Protein AF-A0A536T4B5-F1 (afdb_monomer_lite)

Foldseek 3Di:
DFCVVKDKDDDKDKDKDWDADPVCNVPIKIKIKMFDQQMWIDTDDLAFIWTGWGFMWIDIPFWIWTQWIWTQGQNKIKTKIWTGGRQKIKIKMKIKHFLQSCCVRPVVPPQSVFKGFMWIKIKIKIDHHQKIKIKIKTQCQGMWGRDPPPPTDDNRDGDIDIDIDIDD

Secondary structure (DSSP, 8-state):
-TTTT-EEEEEEEEEEEEE--TT-GGG-EEEEEEEEEEEEEE-SSSPPPEEEEEEEEEE-SSEEEEEEEEEEETTEEEEEEEEEETTEEEEEEEEEEEGGGHHHH-TT-GGGGSEESEEEEEEEEEEETTEEEEEEEE--TT-EE--STTS-B-TTS---EEEEEEE-

Radius of gyration: 19.09 Å; chains: 1; bounding box: 54×27×54 Å

pLDDT: mean 87.84, std 9.24, range [49.59, 98.06]

Sequence (168 aa):
HVTEGAEATGAGKLAIKIDLPLAKPSATHIDGEYSFAGNRLKLTGAVPVLNQLSGKLAFTERDVRAPQLTADVLGGSARLAIAGSDGRTHIAAQGTADLGQLRVEFPKAAMAKRVTGTTDWQLAIDASGEASTGTLESSLRGASIDLPPPLAKLASDTVPLRLERRIA

Structure (mmCIF, N/CA/C/O backbone):
data_AF-A0A536T4B5-F1
#
_entry.id   AF-A0A536T4B5-F1
#
loop_
_atom_site.group_PDB
_atom_site.id
_atom_site.type_symbol
_atom_site.label_atom_id
_atom_site.label_alt_id
_atom_site.label_comp_id
_atom_site.label_asym_id
_atom_site.label_entity_id
_atom_site.label_seq_id
_atom_site.pdbx_PDB_ins_code
_atom_site.Cartn_x
_atom_site.Cartn_y
_atom_site.Cartn_z
_atom_site.occupancy
_atom_site.B_iso_or_equiv
_atom_site.auth_seq_id
_atom_site.auth_comp_id
_atom_site.auth_asym_id
_atom_site.auth_atom_id
_atom_site.pdbx_PDB_model_num
ATOM 1 N N . HIS A 1 1 ? -6.090 15.502 3.646 1.00 49.59 1 HIS A N 1
ATOM 2 C CA . HIS A 1 1 ? -6.137 14.152 4.262 1.00 49.59 1 HIS A CA 1
ATOM 3 C C . HIS A 1 1 ? -5.745 13.070 3.242 1.00 49.59 1 HIS A C 1
ATOM 5 O O . HIS A 1 1 ? -6.014 13.250 2.066 1.00 49.59 1 HIS A O 1
ATOM 11 N N . VAL A 1 2 ? -5.108 11.953 3.639 1.00 50.81 2 VAL A N 1
ATOM 12 C CA . VAL A 1 2 ? -4.594 10.909 2.700 1.00 50.81 2 VAL A CA 1
ATOM 13 C C . VAL A 1 2 ? -5.704 10.192 1.909 1.00 50.81 2 VAL A C 1
ATOM 15 O O . VAL A 1 2 ? -5.476 9.729 0.796 1.00 50.81 2 VAL A O 1
ATOM 18 N N . THR A 1 3 ? -6.918 10.125 2.454 1.00 61.84 3 THR A N 1
ATOM 19 C CA . THR A 1 3 ? -8.101 9.536 1.799 1.00 61.84 3 THR A CA 1
ATOM 20 C C . THR A 1 3 ? -8.951 10.559 1.044 1.00 61.84 3 THR A C 1
ATOM 22 O O . THR A 1 3 ? -9.955 10.204 0.429 1.00 61.84 3 THR A O 1
ATOM 25 N N . GLU A 1 4 ? -8.577 11.835 1.079 1.00 67.06 4 GLU A N 1
ATOM 26 C CA . GLU A 1 4 ? -9.322 12.898 0.416 1.00 67.06 4 GLU A CA 1
ATOM 27 C C . GLU A 1 4 ? -9.193 12.744 -1.102 1.00 67.06 4 GLU A C 1
ATOM 29 O O . GLU A 1 4 ? -8.085 12.718 -1.641 1.00 67.06 4 GLU A O 1
ATOM 34 N N . GLY A 1 5 ? -10.329 12.571 -1.781 1.00 73.69 5 GLY A N 1
ATOM 35 C CA . GLY A 1 5 ? -10.383 12.261 -3.213 1.00 73.69 5 GLY A CA 1
ATOM 36 C C . GLY A 1 5 ? -10.068 10.804 -3.573 1.00 73.69 5 GLY A C 1
ATOM 37 O O . GLY A 1 5 ? -9.913 10.505 -4.755 1.00 73.69 5 GLY A O 1
ATOM 38 N N . ALA A 1 6 ? -9.957 9.898 -2.593 1.00 82.38 6 ALA A N 1
ATOM 39 C CA . ALA A 1 6 ? -9.833 8.471 -2.870 1.00 82.38 6 ALA A CA 1
ATOM 40 C C . ALA A 1 6 ? -11.146 7.908 -3.436 1.00 82.38 6 ALA A C 1
ATOM 42 O O . ALA A 1 6 ? -12.227 8.140 -2.895 1.00 82.38 6 ALA A O 1
ATOM 43 N N . GLU A 1 7 ? -11.042 7.122 -4.502 1.00 87.25 7 GLU A N 1
ATOM 44 C CA . GLU A 1 7 ? -12.164 6.440 -5.142 1.00 87.25 7 GLU A CA 1
ATOM 45 C C . GLU A 1 7 ? -11.996 4.928 -4.963 1.00 87.25 7 GLU A C 1
ATOM 47 O O . GLU A 1 7 ? -10.999 4.345 -5.395 1.00 87.25 7 GLU A O 1
ATOM 52 N N . ALA A 1 8 ? -12.983 4.274 -4.351 1.00 89.12 8 ALA A N 1
ATOM 53 C CA . ALA A 1 8 ? -13.050 2.821 -4.245 1.00 89.12 8 ALA A CA 1
ATOM 54 C C . ALA A 1 8 ? -14.288 2.311 -4.992 1.00 89.12 8 ALA A C 1
ATOM 56 O O . ALA A 1 8 ? -15.404 2.758 -4.738 1.00 89.12 8 ALA A O 1
ATOM 57 N N . THR A 1 9 ? -14.095 1.366 -5.910 1.00 91.56 9 THR A N 1
ATOM 58 C CA . THR A 1 9 ? -15.166 0.762 -6.716 1.00 91.56 9 THR A CA 1
ATOM 59 C C . THR A 1 9 ? -15.083 -0.759 -6.644 1.00 91.56 9 THR A C 1
ATOM 61 O O . THR A 1 9 ? -13.992 -1.321 -6.607 1.00 91.56 9 THR A O 1
ATOM 64 N N . GLY A 1 10 ? -16.226 -1.442 -6.593 1.00 90.06 10 GLY A N 1
ATOM 65 C CA . GLY A 1 10 ? -16.297 -2.903 -6.492 1.00 90.06 10 GLY A CA 1
ATOM 66 C C . GLY A 1 10 ? -17.173 -3.382 -5.338 1.00 90.06 10 GLY A C 1
ATOM 67 O O . GLY A 1 10 ? -17.736 -2.582 -4.591 1.00 90.06 10 GLY A O 1
ATOM 68 N N . ALA A 1 11 ? -17.301 -4.701 -5.214 1.00 88.94 11 ALA A N 1
ATOM 69 C CA . ALA A 1 11 ? -18.061 -5.318 -4.137 1.00 88.94 11 ALA A CA 1
ATOM 70 C C . ALA A 1 11 ? -17.268 -5.267 -2.827 1.00 88.94 11 ALA A C 1
ATOM 72 O O . ALA A 1 11 ? -16.062 -5.483 -2.803 1.00 88.94 11 ALA A O 1
ATOM 73 N N . GLY A 1 12 ? -17.951 -5.009 -1.720 1.00 90.88 12 GLY A N 1
ATOM 74 C CA . GLY A 1 12 ? -17.352 -5.074 -0.397 1.00 90.88 12 GLY A CA 1
ATOM 75 C C . GLY A 1 12 ? -18.409 -5.363 0.650 1.00 90.88 12 GLY A C 1
ATOM 76 O O . GLY A 1 12 ? -19.594 -5.098 0.440 1.00 90.88 12 GLY A O 1
ATOM 77 N N . LYS A 1 13 ? -17.983 -5.933 1.774 1.00 94.69 13 LYS A N 1
ATOM 78 C CA . LYS A 1 13 ? -18.871 -6.235 2.898 1.00 94.69 13 LYS A CA 1
ATOM 79 C C . LYS A 1 13 ? -18.360 -5.538 4.147 1.00 94.69 13 LYS A C 1
ATOM 81 O O . LYS A 1 13 ? -17.234 -5.792 4.559 1.00 94.69 13 LYS A O 1
ATOM 86 N N . LEU A 1 14 ? -19.208 -4.707 4.745 1.00 95.25 14 LEU A N 1
ATOM 87 C CA . LEU A 1 14 ? -18.970 -4.097 6.048 1.00 95.25 14 LEU A CA 1
ATOM 88 C C . LEU A 1 14 ? -19.766 -4.860 7.110 1.00 95.25 14 LEU A C 1
ATOM 90 O O . LEU A 1 14 ? -20.991 -4.952 7.020 1.00 95.25 14 LEU A O 1
ATOM 94 N N . ALA A 1 15 ? -19.070 -5.400 8.103 1.00 95.44 15 ALA A N 1
ATOM 95 C CA . ALA A 1 15 ? -19.651 -5.827 9.366 1.00 95.44 15 ALA A CA 1
ATOM 96 C C . ALA A 1 15 ? -19.254 -4.795 10.423 1.00 95.44 15 ALA A C 1
ATOM 98 O O . ALA A 1 15 ? -18.073 -4.496 10.563 1.00 95.44 15 ALA A O 1
ATOM 99 N N . ILE A 1 16 ? -20.227 -4.221 11.127 1.00 95.19 16 ILE A N 1
ATOM 100 C CA . ILE A 1 16 ? -19.972 -3.215 12.157 1.00 95.19 16 ILE A CA 1
ATOM 101 C C . ILE A 1 16 ? -20.838 -3.492 13.378 1.00 95.19 16 ILE A C 1
ATOM 103 O O . ILE A 1 16 ? -22.035 -3.768 13.259 1.00 95.19 16 ILE A O 1
ATOM 107 N N . LYS A 1 17 ? -20.220 -3.409 14.550 1.00 94.00 17 LYS A N 1
ATOM 108 C CA . LYS A 1 17 ? -20.866 -3.430 15.853 1.00 94.00 17 LYS A CA 1
ATOM 109 C C . LYS A 1 17 ? -20.611 -2.087 16.532 1.00 94.00 17 LYS A C 1
ATOM 111 O O . LYS A 1 17 ? -19.476 -1.624 16.579 1.00 94.00 17 LYS A O 1
ATOM 116 N N . ILE A 1 18 ? -21.678 -1.475 17.042 1.00 92.19 18 ILE A N 1
ATOM 117 C CA . ILE A 1 18 ? -21.624 -0.202 17.765 1.00 92.19 18 ILE A CA 1
ATOM 118 C C . ILE A 1 18 ? -22.308 -0.397 19.116 1.00 92.19 18 ILE A C 1
ATOM 120 O O . ILE A 1 18 ? -23.511 -0.655 19.159 1.00 92.19 18 ILE A O 1
ATOM 124 N N . ASP A 1 19 ? -21.559 -0.246 20.205 1.00 89.38 19 ASP A N 1
ATOM 125 C CA . ASP A 1 19 ? -22.111 -0.208 21.558 1.00 89.38 19 ASP A CA 1
ATOM 126 C C . ASP A 1 19 ? -22.220 1.264 21.990 1.00 89.38 19 ASP A C 1
ATOM 128 O O . ASP A 1 19 ? -21.209 1.934 22.191 1.00 89.38 19 ASP A O 1
ATOM 132 N N . LEU A 1 20 ? -23.447 1.790 22.109 1.00 86.88 20 LEU A N 1
ATOM 133 C CA . LEU A 1 20 ? -23.718 3.197 22.440 1.00 86.88 20 LEU A CA 1
ATOM 134 C C . LEU A 1 20 ? -24.368 3.327 23.831 1.00 86.88 20 LEU A C 1
ATOM 136 O O . LEU A 1 20 ? -25.581 3.130 23.966 1.00 86.88 20 LEU A O 1
ATOM 140 N N . PRO A 1 21 ? -23.609 3.688 24.882 1.00 84.81 21 PRO A N 1
ATOM 141 C CA . PRO A 1 21 ? -24.168 3.867 26.215 1.00 84.81 21 PRO A CA 1
ATOM 142 C C . PRO A 1 21 ? -24.963 5.173 26.288 1.00 84.81 21 PRO A C 1
ATOM 144 O O . PRO A 1 21 ? -24.391 6.263 26.279 1.00 84.81 21 PRO A O 1
ATOM 147 N N . LEU A 1 22 ? -26.286 5.077 26.439 1.00 83.88 22 LEU A N 1
ATOM 148 C CA . LEU A 1 22 ? -27.176 6.249 26.477 1.00 83.88 22 LEU A CA 1
ATOM 149 C C . LEU A 1 22 ? -26.839 7.233 27.611 1.00 83.88 22 LEU A C 1
ATOM 151 O O . LEU A 1 22 ? -27.032 8.435 27.467 1.00 83.88 22 LEU A O 1
ATOM 155 N N . ALA A 1 23 ? -26.305 6.736 28.731 1.00 85.44 23 ALA A N 1
ATOM 156 C CA . ALA A 1 23 ? -25.917 7.563 29.875 1.00 85.44 23 ALA A CA 1
ATOM 157 C C . ALA A 1 23 ? -24.548 8.252 29.708 1.00 85.44 23 ALA A C 1
ATOM 159 O O . ALA A 1 23 ? -24.261 9.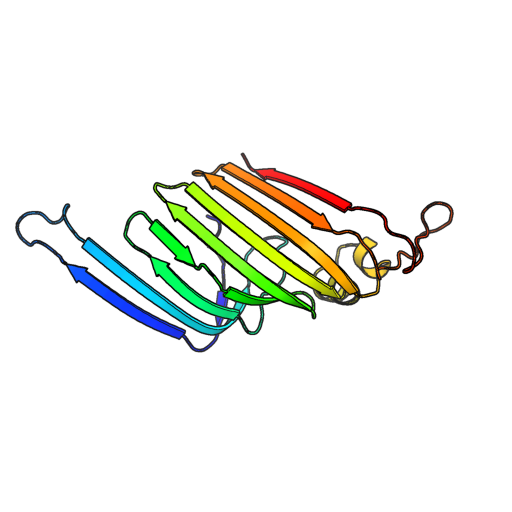217 30.416 1.00 85.44 23 ALA A O 1
ATOM 160 N N . LYS A 1 24 ? -23.682 7.746 28.817 1.00 81.12 24 LYS A N 1
ATOM 161 C CA . LYS A 1 24 ? -22.325 8.264 28.571 1.00 81.12 24 LYS A CA 1
ATOM 162 C C . LYS A 1 24 ? -21.956 8.086 27.091 1.00 81.12 24 LYS A C 1
ATOM 164 O O . LYS A 1 24 ? -21.210 7.164 26.764 1.00 81.12 24 LYS A O 1
ATOM 169 N N . PRO A 1 25 ? -22.422 8.978 26.200 1.00 70.81 25 PRO A N 1
ATOM 170 C CA . PRO A 1 25 ? -22.135 8.890 24.765 1.00 70.81 25 PRO A CA 1
ATOM 171 C C . PRO A 1 25 ? -20.633 8.875 24.425 1.00 70.81 25 PRO A C 1
ATOM 173 O O . PRO A 1 25 ? -20.228 8.312 23.413 1.00 70.81 25 PRO A O 1
ATOM 176 N N . SER A 1 26 ? -19.783 9.436 25.292 1.00 75.69 26 SER A N 1
ATOM 177 C CA . SER A 1 26 ? -18.319 9.405 25.159 1.00 75.69 26 SER A CA 1
ATOM 178 C C . SER A 1 26 ? -17.686 8.018 25.344 1.00 75.69 26 SER A C 1
ATOM 180 O O . SER A 1 26 ? -16.506 7.859 25.052 1.00 75.69 26 SER A O 1
ATOM 182 N N . ALA A 1 27 ? -18.444 7.022 25.809 1.00 77.31 27 ALA A N 1
ATOM 183 C CA . ALA A 1 27 ? -18.013 5.631 25.940 1.00 77.31 27 ALA A CA 1
ATOM 184 C C . ALA A 1 27 ? -18.549 4.747 24.797 1.00 77.31 27 ALA A C 1
ATOM 186 O O . ALA A 1 27 ? -18.777 3.555 24.993 1.00 77.31 27 ALA A O 1
ATOM 187 N N . THR A 1 28 ? -18.794 5.342 23.624 1.00 83.00 28 THR A N 1
ATOM 188 C CA . THR A 1 28 ? -19.173 4.594 22.419 1.00 83.00 28 THR A CA 1
ATOM 189 C C . THR A 1 28 ? -18.053 3.638 22.040 1.00 83.00 28 THR A C 1
ATOM 191 O O . THR A 1 28 ? -16.907 4.078 21.940 1.00 83.00 28 THR A O 1
ATOM 194 N N . HIS A 1 29 ? -18.403 2.370 21.819 1.00 88.12 29 HIS A N 1
ATOM 195 C CA . HIS A 1 29 ? -17.483 1.369 21.303 1.00 88.12 29 HIS A CA 1
ATOM 196 C C . HIS A 1 29 ? -17.823 0.974 19.856 1.00 88.12 29 HIS A C 1
ATOM 198 O O . HIS A 1 29 ? -18.996 0.776 19.540 1.00 88.12 29 HIS A O 1
ATOM 204 N N . ILE A 1 30 ? -16.824 0.851 18.985 1.00 92.75 30 ILE A N 1
ATOM 205 C CA . ILE A 1 30 ? -16.920 0.445 17.584 1.00 92.75 30 ILE A CA 1
ATOM 206 C C . ILE A 1 30 ? -15.953 -0.711 17.337 1.00 92.75 30 ILE A C 1
ATOM 208 O O . ILE A 1 30 ? -14.749 -0.591 17.556 1.00 92.75 30 ILE A O 1
ATOM 212 N N . ASP A 1 31 ? -16.494 -1.795 16.792 1.00 94.81 31 ASP A N 1
ATOM 213 C CA . ASP A 1 31 ? -15.738 -2.917 16.244 1.00 94.81 31 ASP A CA 1
ATOM 214 C C . ASP A 1 31 ? -16.238 -3.166 14.817 1.00 94.81 31 ASP A C 1
ATOM 216 O O . ASP A 1 31 ? -17.428 -3.418 14.592 1.00 94.81 31 ASP A O 1
ATOM 220 N N . GLY A 1 32 ? -15.352 -2.998 13.838 1.00 96.69 32 GLY A N 1
ATOM 221 C CA . GLY A 1 32 ? -15.677 -3.108 12.425 1.00 96.69 32 GLY A CA 1
ATOM 222 C C . GLY A 1 32 ? -14.716 -4.007 11.657 1.00 96.69 32 GLY A C 1
ATOM 223 O O . GLY A 1 32 ? -13.508 -4.000 11.875 1.00 96.69 32 GLY A O 1
ATOM 224 N N . GLU A 1 33 ? -15.249 -4.729 10.673 1.00 97.44 33 GLU A N 1
ATOM 225 C CA . GLU A 1 33 ? -14.480 -5.437 9.652 1.00 97.44 33 GLU A CA 1
ATOM 226 C C . GLU A 1 33 ? -15.028 -5.088 8.264 1.00 97.44 33 GLU A C 1
ATOM 228 O O . GLU A 1 33 ? -16.214 -5.261 7.971 1.00 97.44 33 GLU A O 1
ATOM 233 N N . TYR A 1 34 ? -14.143 -4.634 7.382 1.00 95.81 34 TYR A N 1
ATOM 234 C CA . TYR A 1 34 ? -14.412 -4.455 5.965 1.00 95.81 34 TYR A CA 1
ATOM 235 C C . TYR A 1 34 ? -13.689 -5.527 5.146 1.00 95.81 34 TYR A C 1
ATOM 237 O O . TYR A 1 34 ? -12.471 -5.681 5.229 1.00 95.81 34 TYR A O 1
ATOM 245 N N . SER A 1 35 ? -14.440 -6.265 4.333 1.00 96.94 35 SER A N 1
ATOM 246 C CA . SER A 1 35 ? -13.907 -7.244 3.384 1.00 96.94 35 SER A CA 1
ATOM 247 C C . SER A 1 35 ? -13.920 -6.674 1.968 1.00 96.94 35 SER A C 1
ATOM 249 O O . SER A 1 35 ? -14.991 -6.369 1.437 1.00 96.94 35 SER A O 1
ATOM 251 N N . PHE A 1 36 ? -12.739 -6.579 1.360 1.00 96.62 36 PHE A N 1
ATOM 252 C CA . PHE A 1 36 ? -12.550 -6.273 -0.056 1.00 96.62 36 PHE A CA 1
ATOM 253 C C . PHE A 1 36 ? -12.709 -7.551 -0.891 1.00 96.62 36 PHE A C 1
ATOM 255 O O . PHE A 1 36 ? -12.166 -8.601 -0.530 1.00 96.62 36 PHE A O 1
ATOM 262 N N . ALA A 1 37 ? -13.425 -7.461 -2.009 1.00 95.75 37 ALA A N 1
ATOM 263 C CA . ALA A 1 37 ? -13.691 -8.559 -2.931 1.00 95.75 37 ALA A CA 1
ATOM 264 C C . ALA A 1 37 ? -13.465 -8.104 -4.383 1.00 95.75 37 ALA A C 1
ATOM 266 O O . ALA A 1 37 ? -14.412 -7.844 -5.127 1.00 95.75 37 ALA A O 1
ATOM 267 N N . GLY A 1 38 ? -12.192 -8.003 -4.781 1.00 95.62 38 GLY A N 1
ATOM 268 C CA . GLY A 1 38 ? -11.806 -7.611 -6.138 1.00 95.62 38 GLY A CA 1
ATOM 269 C C . GLY A 1 38 ? -12.007 -6.120 -6.424 1.00 95.62 38 GLY A C 1
ATOM 270 O O . GLY A 1 38 ? -12.349 -5.739 -7.544 1.00 95.62 38 GLY A O 1
ATOM 271 N N . ASN A 1 39 ? -11.833 -5.263 -5.418 1.00 96.12 39 ASN A N 1
ATOM 272 C CA . ASN A 1 39 ? -12.059 -3.827 -5.551 1.00 96.12 39 ASN A CA 1
ATOM 273 C C . ASN A 1 39 ? -10.980 -3.165 -6.416 1.00 96.12 39 ASN A C 1
ATOM 275 O O . ASN A 1 39 ? -9.824 -3.585 -6.466 1.00 96.12 39 ASN A O 1
ATOM 279 N N . ARG A 1 40 ? -11.348 -2.056 -7.047 1.00 95.38 40 ARG A N 1
ATOM 280 C CA . ARG A 1 40 ? -10.422 -1.102 -7.643 1.00 95.38 40 ARG A CA 1
ATOM 281 C C . ARG A 1 40 ? -10.353 0.134 -6.757 1.00 95.38 40 ARG A C 1
ATOM 283 O O . ARG A 1 40 ? -11.371 0.790 -6.535 1.00 95.38 40 ARG A O 1
ATOM 290 N N . LEU A 1 41 ? -9.157 0.445 -6.271 1.00 93.00 41 LEU A N 1
ATOM 291 C CA . LEU A 1 41 ? -8.876 1.582 -5.403 1.00 93.00 41 LEU A CA 1
ATOM 292 C C . LEU A 1 41 ? -7.929 2.552 -6.113 1.00 93.00 41 LEU A C 1
ATOM 294 O O . LEU A 1 41 ? -6.822 2.191 -6.511 1.00 93.00 41 LEU A O 1
ATOM 298 N N . LYS A 1 42 ? -8.370 3.798 -6.254 1.00 91.00 42 LYS A N 1
ATOM 299 C CA . LYS A 1 42 ? -7.597 4.909 -6.800 1.00 91.00 42 LYS A CA 1
ATOM 300 C C . LYS A 1 42 ? -7.381 5.934 -5.694 1.00 91.00 42 LYS A C 1
ATOM 302 O O . LYS A 1 42 ? -8.337 6.478 -5.150 1.00 91.00 42 LYS A O 1
ATOM 307 N N . LEU A 1 43 ? -6.120 6.170 -5.358 1.00 86.75 43 LEU A N 1
ATOM 308 C CA . LEU A 1 43 ? -5.709 7.153 -4.358 1.00 86.75 43 LEU A CA 1
ATOM 309 C C . LEU A 1 43 ? -5.241 8.438 -5.052 1.00 86.75 43 LEU A C 1
ATOM 311 O O . LEU A 1 43 ? -4.949 8.440 -6.249 1.00 86.75 43 LEU A O 1
ATOM 315 N N . THR A 1 44 ? -5.186 9.543 -4.313 1.00 79.25 44 THR A N 1
ATOM 316 C CA . THR A 1 44 ? -4.677 10.816 -4.835 1.00 79.25 44 THR A CA 1
ATOM 317 C C . THR A 1 44 ? -3.145 10.861 -4.834 1.00 79.25 44 THR A C 1
ATOM 319 O O . THR A 1 44 ? -2.461 10.104 -4.142 1.00 79.25 44 THR A O 1
ATOM 322 N N . GLY A 1 45 ? -2.581 11.762 -5.642 1.00 76.88 45 GLY A N 1
ATOM 323 C CA . GLY A 1 45 ? -1.133 11.908 -5.798 1.00 76.88 45 GLY A CA 1
ATOM 324 C C . GLY A 1 45 ? -0.514 10.876 -6.747 1.00 76.88 45 GLY A C 1
ATOM 325 O O . GLY A 1 45 ? -1.169 10.362 -7.646 1.00 76.88 45 GLY A O 1
ATOM 326 N N . ALA A 1 46 ? 0.782 10.608 -6.579 1.00 73.00 46 ALA A N 1
ATOM 327 C CA . ALA A 1 46 ? 1.555 9.713 -7.447 1.00 73.00 46 ALA A CA 1
ATOM 328 C C . ALA A 1 46 ? 1.465 8.231 -7.024 1.00 73.00 46 ALA A C 1
ATOM 330 O O . ALA A 1 46 ? 2.468 7.520 -7.040 1.00 73.00 46 ALA A O 1
ATOM 331 N N . VAL A 1 47 ? 0.286 7.783 -6.585 1.00 83.00 47 VAL A N 1
ATOM 332 C CA . VAL A 1 47 ? 0.044 6.392 -6.182 1.00 83.00 47 VAL A CA 1
ATOM 333 C C . VAL A 1 47 ? -0.652 5.666 -7.335 1.00 83.00 47 VAL A C 1
ATOM 335 O O . VAL A 1 47 ? -1.711 6.129 -7.759 1.00 83.00 47 VAL A O 1
ATOM 338 N N . PRO A 1 48 ? -0.091 4.558 -7.855 1.00 86.06 48 PRO A N 1
ATOM 339 C CA . PRO A 1 48 ? -0.749 3.784 -8.900 1.00 86.06 48 PRO A CA 1
ATOM 340 C C . PRO A 1 48 ? -2.103 3.241 -8.439 1.00 86.06 48 PRO A C 1
ATOM 342 O O . PRO A 1 48 ? -2.300 2.977 -7.253 1.00 86.06 48 PRO A O 1
ATOM 345 N N . VAL A 1 49 ? -3.019 3.009 -9.375 1.00 91.81 49 VAL A N 1
ATOM 346 C CA . VAL A 1 49 ? -4.281 2.318 -9.080 1.00 91.81 49 VAL A CA 1
ATOM 347 C C . VAL A 1 49 ? -4.014 0.890 -8.586 1.00 91.81 49 VAL A C 1
ATOM 349 O O . VAL A 1 49 ? -3.288 0.126 -9.224 1.00 91.81 49 VAL A O 1
ATOM 352 N N . LEU A 1 50 ? -4.663 0.508 -7.483 1.00 94.75 50 LEU A N 1
ATOM 353 C CA . LEU A 1 50 ? -4.717 -0.871 -7.001 1.00 94.75 50 LEU A CA 1
ATOM 354 C C . LEU A 1 50 ? -5.935 -1.550 -7.630 1.00 94.75 50 LEU A C 1
ATOM 356 O O . LE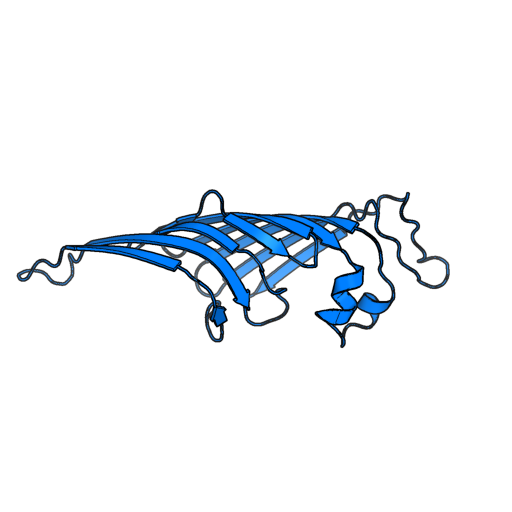U A 1 50 ? -7.070 -1.123 -7.412 1.00 94.75 50 LEU A O 1
ATOM 360 N N . ASN A 1 51 ? -5.715 -2.610 -8.400 1.00 95.75 51 ASN A N 1
ATOM 361 C CA . ASN A 1 51 ? -6.780 -3.428 -8.981 1.00 95.75 51 ASN A CA 1
ATOM 362 C C . ASN A 1 51 ? -6.916 -4.749 -8.221 1.00 95.75 51 ASN A C 1
ATOM 364 O O . ASN A 1 51 ? -5.986 -5.163 -7.536 1.00 95.75 51 ASN A O 1
ATOM 368 N N . GLN A 1 52 ? -8.070 -5.411 -8.336 1.00 96.56 52 GLN A N 1
ATOM 369 C CA . GLN A 1 52 ? -8.329 -6.714 -7.703 1.00 96.56 52 GLN A CA 1
ATOM 370 C C . GLN A 1 52 ? -8.017 -6.752 -6.193 1.00 96.56 52 GLN A C 1
ATOM 372 O O . GLN A 1 52 ? -7.686 -7.801 -5.634 1.00 96.56 52 GLN A O 1
ATOM 377 N N . LEU A 1 53 ? -8.148 -5.606 -5.514 1.00 97.38 53 LEU A N 1
ATOM 378 C CA . LEU A 1 53 ? -7.879 -5.480 -4.091 1.00 97.38 53 LEU A CA 1
ATOM 379 C C . LEU A 1 53 ? -8.802 -6.421 -3.318 1.00 97.38 53 LEU A C 1
ATOM 381 O O . LEU A 1 53 ? -10.026 -6.334 -3.414 1.00 97.38 53 LEU A O 1
ATOM 385 N N . SER A 1 54 ? -8.197 -7.323 -2.558 1.00 97.31 54 SER A N 1
ATOM 386 C CA . SER A 1 54 ? -8.884 -8.368 -1.809 1.00 97.31 54 SER A CA 1
ATOM 387 C C . SER A 1 54 ? -8.232 -8.554 -0.445 1.00 97.31 54 SER A C 1
ATOM 389 O O . SER A 1 54 ? -7.026 -8.363 -0.286 1.00 97.31 54 SER A O 1
ATOM 391 N N . GLY A 1 55 ? -9.034 -8.930 0.546 1.00 97.19 55 GLY A N 1
ATOM 392 C CA . GLY A 1 55 ? -8.583 -9.130 1.921 1.00 97.19 55 GLY A CA 1
ATOM 393 C C . GLY A 1 55 ? -9.480 -8.417 2.921 1.00 97.19 55 GLY A C 1
ATOM 394 O O . GLY A 1 55 ? -10.572 -7.961 2.585 1.00 97.19 55 GLY A O 1
ATOM 395 N N . LYS A 1 56 ? -9.028 -8.351 4.170 1.00 97.56 56 LYS A N 1
ATOM 396 C CA . LYS A 1 56 ? -9.820 -7.831 5.285 1.00 97.56 56 LYS A CA 1
ATOM 397 C C . LYS A 1 56 ? -9.096 -6.697 5.987 1.00 97.56 56 LYS A C 1
ATOM 399 O O . LYS A 1 56 ? -7.890 -6.782 6.217 1.00 97.56 56 LYS A O 1
ATOM 404 N N . LEU A 1 57 ? -9.857 -5.676 6.353 1.00 96.75 57 LEU A N 1
ATOM 405 C CA . LEU A 1 57 ? -9.434 -4.568 7.191 1.00 96.75 57 LEU A CA 1
ATOM 406 C C . LEU A 1 57 ? -10.353 -4.520 8.408 1.00 96.75 57 LEU A C 1
ATOM 408 O O . LEU A 1 57 ? -11.545 -4.269 8.275 1.00 96.75 57 LEU A O 1
ATOM 412 N N . ALA A 1 58 ? -9.791 -4.784 9.579 1.00 97.12 58 ALA A N 1
ATOM 413 C CA . ALA A 1 58 ? -10.450 -4.586 10.858 1.00 97.12 58 ALA A CA 1
ATOM 414 C C . ALA A 1 58 ? -10.129 -3.184 11.379 1.00 97.12 58 ALA A C 1
ATOM 416 O O . ALA A 1 58 ? -9.019 -2.685 11.171 1.00 97.12 58 ALA A O 1
ATOM 417 N N . PHE A 1 59 ? -11.082 -2.548 12.044 1.00 95.62 59 PHE A N 1
ATOM 418 C CA . PHE A 1 59 ? -10.888 -1.241 12.648 1.00 95.62 59 PHE A CA 1
ATOM 419 C C . PHE A 1 59 ? -11.700 -1.089 13.931 1.00 95.62 59 PHE A C 1
ATOM 421 O O . PHE A 1 59 ? -12.781 -1.659 14.078 1.00 95.62 59 PHE A O 1
ATOM 428 N N . THR A 1 60 ? -11.164 -0.283 14.836 1.00 94.50 60 THR A N 1
ATOM 429 C CA . THR A 1 60 ? -11.849 0.247 16.015 1.00 94.50 60 THR A CA 1
ATOM 430 C C . THR A 1 60 ? -11.857 1.775 15.912 1.00 94.50 60 THR A C 1
ATOM 432 O O . THR A 1 60 ? -11.580 2.351 14.859 1.00 94.50 60 THR A O 1
ATOM 435 N N . GLU A 1 61 ? -12.161 2.472 16.997 1.00 89.12 61 GLU A N 1
ATOM 436 C CA . GLU A 1 61 ? -12.057 3.930 17.088 1.00 89.12 61 GLU A CA 1
ATOM 437 C C . GLU A 1 61 ? -10.605 4.416 17.087 1.00 89.12 61 GLU A C 1
ATOM 439 O O . GLU A 1 61 ? -10.355 5.594 16.832 1.00 89.12 61 GLU A O 1
ATOM 444 N N . ARG A 1 62 ? -9.655 3.536 17.423 1.00 90.81 62 ARG A N 1
ATOM 445 C CA . ARG A 1 62 ? -8.239 3.885 17.617 1.00 90.81 62 ARG A CA 1
ATOM 446 C C . ARG A 1 6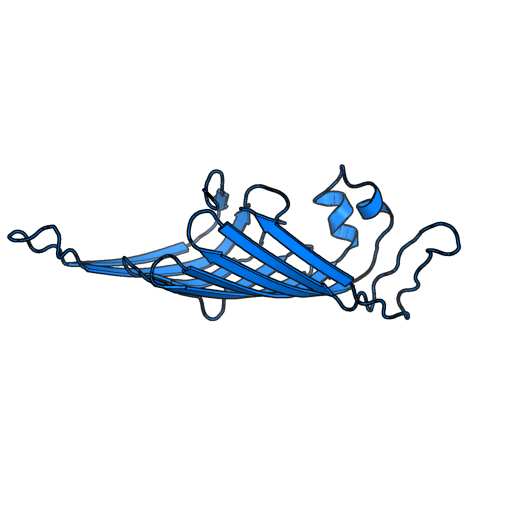2 ? -7.287 3.086 16.747 1.00 90.81 62 ARG A C 1
ATOM 448 O O . ARG A 1 62 ? -6.185 3.561 16.476 1.00 90.81 62 ARG A O 1
ATOM 455 N N . ASP A 1 63 ? -7.717 1.913 16.299 1.00 94.06 63 ASP A N 1
ATOM 456 C CA . ASP A 1 63 ? -6.868 0.959 15.608 1.00 94.06 63 ASP A CA 1
ATOM 457 C C . ASP A 1 63 ? -7.393 0.647 14.213 1.00 94.06 63 ASP A C 1
ATOM 459 O O . ASP A 1 63 ? -8.594 0.619 13.948 1.00 94.06 63 ASP A O 1
ATOM 463 N N . VAL A 1 64 ? -6.463 0.345 13.316 1.00 95.12 64 VAL A N 1
ATOM 464 C CA . VAL A 1 64 ? -6.754 -0.205 11.996 1.00 95.12 64 VAL A CA 1
ATOM 465 C C . VAL A 1 64 ? -5.756 -1.309 11.697 1.00 95.12 64 VAL A C 1
ATOM 467 O O . VAL A 1 64 ? -4.551 -1.155 11.882 1.00 95.12 64 VAL A O 1
ATOM 470 N N . ARG A 1 65 ? -6.236 -2.453 11.223 1.00 97.50 65 ARG A N 1
ATOM 471 C CA . ARG A 1 65 ? -5.385 -3.598 10.923 1.00 97.50 65 ARG A CA 1
ATOM 472 C C . ARG A 1 65 ? -5.866 -4.317 9.679 1.00 97.50 65 ARG A C 1
ATOM 474 O O . ARG A 1 65 ? -6.989 -4.799 9.617 1.00 97.50 65 ARG A O 1
ATOM 481 N N . ALA A 1 66 ? -4.969 -4.483 8.724 1.00 97.75 66 ALA A N 1
ATOM 482 C CA . ALA A 1 66 ? -5.168 -5.339 7.568 1.00 97.75 66 ALA A CA 1
ATOM 483 C C . ALA A 1 66 ? -3.892 -6.166 7.384 1.00 97.75 66 ALA A C 1
ATOM 485 O O . ALA A 1 66 ? -2.950 -5.679 6.772 1.00 97.75 66 ALA A O 1
ATOM 486 N N . PRO A 1 67 ? -3.784 -7.375 7.964 1.00 96.50 67 PRO A N 1
ATOM 487 C CA . PRO A 1 67 ? -2.515 -8.107 7.999 1.00 96.50 67 PRO A CA 1
ATOM 488 C C . PRO A 1 67 ? -2.101 -8.651 6.628 1.00 96.50 67 PRO A C 1
ATOM 490 O O . PRO A 1 67 ? -0.921 -8.896 6.395 1.00 96.50 67 PRO A O 1
ATOM 493 N N . GLN A 1 68 ? -3.072 -8.869 5.740 1.00 96.06 68 GLN A N 1
ATOM 494 C CA . GLN A 1 68 ? -2.839 -9.417 4.415 1.00 96.06 68 GLN A CA 1
ATOM 495 C C . GLN A 1 68 ? -3.917 -8.926 3.450 1.00 96.06 68 GLN A C 1
ATOM 497 O O . GLN A 1 68 ? -5.032 -9.448 3.404 1.00 96.06 68 GLN A O 1
ATOM 502 N N . LEU A 1 69 ? -3.555 -7.922 2.665 1.00 97.94 69 LEU A N 1
ATOM 503 C CA . LEU A 1 69 ? -4.268 -7.496 1.472 1.00 97.94 69 LEU A CA 1
ATOM 504 C C . LEU A 1 69 ? -3.482 -7.953 0.244 1.00 97.94 69 LEU A C 1
ATOM 506 O O . LEU A 1 69 ? -2.250 -7.981 0.259 1.00 97.94 69 LEU A O 1
ATOM 510 N N . THR A 1 70 ? -4.188 -8.292 -0.825 1.00 98.06 70 THR A N 1
ATOM 511 C CA . THR A 1 70 ? -3.605 -8.596 -2.136 1.00 98.06 70 THR A CA 1
ATOM 512 C C . THR A 1 70 ? -4.199 -7.672 -3.179 1.00 98.06 70 THR A C 1
ATOM 514 O O . THR A 1 70 ? -5.395 -7.402 -3.125 1.00 98.06 70 THR A O 1
ATOM 517 N N . ALA A 1 71 ? -3.394 -7.208 -4.127 1.00 97.62 71 ALA A N 1
ATOM 518 C CA . ALA A 1 71 ? -3.847 -6.374 -5.236 1.00 97.62 71 ALA A CA 1
ATOM 519 C C . ALA A 1 71 ? -2.929 -6.553 -6.449 1.00 97.62 71 ALA A C 1
ATOM 521 O O . ALA A 1 71 ? -1.807 -7.030 -6.307 1.00 97.62 71 ALA A O 1
ATOM 522 N N . ASP A 1 72 ? -3.379 -6.093 -7.607 1.00 96.56 72 ASP A N 1
ATOM 523 C CA . ASP A 1 72 ? -2.559 -5.909 -8.797 1.00 96.56 72 ASP A CA 1
ATOM 524 C C . ASP A 1 72 ? -2.183 -4.431 -8.928 1.00 96.56 72 ASP A C 1
ATOM 526 O O . ASP A 1 72 ? -3.047 -3.547 -8.965 1.00 96.56 72 ASP A O 1
ATOM 530 N N . VAL A 1 73 ? -0.883 -4.159 -9.005 1.00 94.44 73 VAL A N 1
ATOM 531 C CA . VAL A 1 73 ? -0.301 -2.816 -9.067 1.00 94.44 73 VAL A CA 1
ATOM 532 C C . VAL A 1 73 ? 0.671 -2.771 -10.238 1.00 94.44 73 VAL A C 1
ATOM 534 O O . VAL A 1 73 ? 1.585 -3.586 -10.316 1.00 94.44 73 VAL A O 1
ATOM 537 N N . LEU A 1 74 ? 0.472 -1.828 -11.167 1.00 91.88 74 LEU A N 1
ATOM 538 C CA . LEU A 1 74 ? 1.314 -1.681 -12.367 1.00 91.88 74 LEU A CA 1
ATOM 539 C C . LEU A 1 74 ? 1.540 -3.015 -13.112 1.00 91.88 74 LEU A C 1
ATOM 541 O O . LEU A 1 74 ? 2.652 -3.327 -13.525 1.00 91.88 74 LEU A O 1
ATOM 545 N N . GLY A 1 75 ? 0.489 -3.829 -13.248 1.00 91.44 75 GLY A N 1
ATOM 546 C CA . GLY A 1 75 ? 0.544 -5.112 -13.958 1.00 91.44 75 GLY A CA 1
ATOM 547 C C . GLY A 1 75 ? 1.222 -6.265 -13.205 1.00 91.44 75 GLY A C 1
ATOM 548 O O . GLY A 1 75 ? 1.367 -7.338 -13.785 1.00 91.44 75 GLY A O 1
ATOM 549 N N . GLY A 1 76 ? 1.628 -6.080 -11.944 1.00 95.06 76 GLY A N 1
ATOM 550 C CA . GLY A 1 76 ? 2.194 -7.136 -11.099 1.00 95.06 76 GLY A CA 1
ATOM 551 C C . GLY A 1 76 ? 1.412 -7.356 -9.803 1.00 95.06 76 GLY A C 1
ATOM 552 O O . GLY A 1 76 ? 0.716 -6.464 -9.319 1.00 95.06 76 GLY A O 1
ATOM 553 N N . SER A 1 77 ? 1.529 -8.556 -9.230 1.00 96.44 77 SER A N 1
ATOM 554 C CA . SER A 1 77 ? 0.862 -8.904 -7.971 1.00 96.44 77 SER A CA 1
ATOM 555 C C . SER A 1 77 ? 1.576 -8.269 -6.777 1.00 96.44 77 SER A C 1
ATOM 557 O O . SER A 1 77 ? 2.804 -8.341 -6.672 1.00 96.44 77 SER A O 1
ATOM 559 N N . ALA A 1 78 ? 0.803 -7.739 -5.838 1.00 97.69 78 ALA A N 1
ATOM 560 C CA . ALA A 1 78 ? 1.265 -7.078 -4.630 1.00 97.69 78 ALA A CA 1
ATOM 561 C C . ALA A 1 78 ? 0.596 -7.665 -3.384 1.00 97.69 78 ALA A C 1
ATOM 563 O O . ALA A 1 78 ? -0.579 -8.038 -3.395 1.00 97.69 78 ALA A O 1
ATOM 564 N N . ARG A 1 79 ? 1.345 -7.702 -2.281 1.00 98.06 79 ARG A N 1
ATOM 565 C CA . ARG A 1 79 ? 0.834 -7.963 -0.933 1.00 98.06 79 ARG A CA 1
ATOM 566 C C . ARG A 1 79 ? 1.059 -6.732 -0.076 1.00 98.06 79 ARG A C 1
ATOM 568 O O . ARG A 1 79 ? 2.136 -6.147 -0.134 1.00 98.06 79 ARG A O 1
ATOM 575 N N . LEU A 1 80 ? 0.061 -6.364 0.717 1.00 97.19 80 LEU A N 1
ATOM 576 C CA . LEU A 1 80 ? 0.100 -5.197 1.586 1.00 97.19 80 LEU A CA 1
ATOM 577 C C . LEU A 1 80 ? -0.360 -5.574 2.993 1.00 97.19 80 LEU A C 1
ATOM 579 O O . LEU A 1 80 ? -1.259 -6.397 3.163 1.00 97.19 80 LEU A O 1
ATOM 583 N N . ALA A 1 81 ? 0.241 -4.942 3.988 1.00 97.81 81 ALA A N 1
ATOM 584 C CA . ALA A 1 81 ? -0.148 -5.012 5.378 1.00 97.81 81 ALA A CA 1
ATOM 585 C C . ALA A 1 81 ? -0.288 -3.593 5.937 1.00 97.81 81 ALA A C 1
ATOM 587 O O . ALA A 1 81 ? 0.527 -2.719 5.644 1.00 97.81 81 ALA A O 1
ATOM 588 N N . ILE A 1 82 ? -1.320 -3.375 6.744 1.00 96.94 82 ILE A N 1
ATOM 589 C CA . ILE A 1 82 ? -1.593 -2.114 7.433 1.00 96.94 82 ILE A CA 1
ATOM 590 C C . ILE A 1 82 ? -1.707 -2.416 8.923 1.00 96.94 82 ILE A C 1
ATOM 592 O O . ILE A 1 82 ? -2.436 -3.329 9.321 1.00 96.94 82 ILE A O 1
ATOM 596 N N . ALA A 1 83 ? -1.002 -1.644 9.739 1.00 97.31 83 ALA A N 1
ATOM 597 C CA . ALA A 1 83 ? -1.125 -1.651 11.187 1.00 97.31 83 ALA A CA 1
ATOM 598 C C . ALA A 1 83 ? -1.096 -0.206 11.685 1.00 97.31 83 ALA A C 1
ATOM 600 O O . ALA A 1 83 ? -0.076 0.469 11.590 1.00 97.31 83 ALA A O 1
ATOM 601 N N . GLY A 1 84 ? -2.217 0.276 12.199 1.00 95.62 84 GLY A N 1
ATOM 602 C CA . GLY A 1 84 ? -2.336 1.5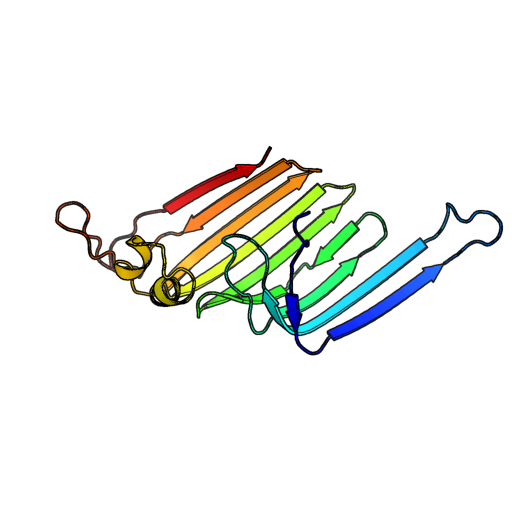87 12.807 1.00 95.62 84 GLY A CA 1
ATOM 603 C C . GLY A 1 84 ? -2.941 1.489 14.194 1.00 95.62 84 GLY A C 1
ATOM 604 O O . GLY A 1 84 ? -3.782 0.629 14.448 1.00 95.62 84 GLY A O 1
ATOM 605 N N . SER A 1 85 ? -2.462 2.354 15.075 1.00 94.38 85 SER A N 1
ATOM 606 C CA . SER A 1 85 ? -2.886 2.460 16.465 1.00 94.38 85 SER A CA 1
ATOM 607 C C . SER A 1 85 ? -2.560 3.860 16.969 1.00 94.38 85 SER A C 1
ATOM 609 O O . SER A 1 85 ? -1.511 4.413 16.622 1.00 94.38 85 SER A O 1
ATOM 611 N N . ASP A 1 86 ? -3.470 4.452 17.742 1.00 88.62 86 ASP A N 1
ATOM 612 C CA . ASP A 1 86 ? -3.286 5.739 18.425 1.00 88.62 86 ASP A CA 1
ATOM 613 C C . ASP A 1 86 ? -2.748 6.863 17.512 1.00 88.62 86 ASP A C 1
ATOM 615 O O . ASP A 1 86 ? -1.820 7.602 17.848 1.00 88.62 86 ASP A O 1
ATOM 619 N N . GLY A 1 87 ? -3.323 6.985 16.311 1.00 85.94 87 GLY A N 1
ATOM 620 C CA . GLY A 1 87 ? -2.973 8.036 15.346 1.00 85.94 87 GLY A CA 1
ATOM 621 C C . GLY A 1 87 ? -1.656 7.817 14.591 1.00 85.94 87 GLY A C 1
ATOM 622 O O . GLY A 1 87 ? -1.261 8.674 13.796 1.00 85.94 87 GLY A O 1
ATOM 623 N N . ARG A 1 88 ? -0.991 6.675 14.800 1.00 93.12 88 ARG A N 1
ATOM 624 C CA . ARG A 1 88 ? 0.132 6.205 13.981 1.00 93.12 88 ARG A CA 1
ATOM 625 C C . ARG A 1 88 ? -0.344 5.138 13.014 1.00 93.12 88 ARG A C 1
ATOM 627 O O . ARG A 1 88 ? -1.263 4.378 13.309 1.00 93.12 88 ARG A O 1
ATOM 634 N N . THR A 1 89 ? 0.263 5.065 11.840 1.00 94.31 89 THR A N 1
ATOM 635 C CA . THR A 1 89 ? -0.059 4.047 10.837 1.00 94.31 89 THR A CA 1
ATOM 636 C C . THR A 1 89 ? 1.204 3.593 10.132 1.00 94.31 89 THR A C 1
ATOM 638 O O . THR A 1 89 ? 1.958 4.407 9.608 1.00 94.31 89 THR A O 1
ATOM 641 N N . HIS A 1 90 ? 1.394 2.281 10.099 1.00 95.81 90 HIS A N 1
ATOM 642 C CA . HIS A 1 90 ? 2.458 1.588 9.397 1.00 95.81 90 HIS A CA 1
ATOM 643 C C . HIS A 1 90 ? 1.848 0.822 8.227 1.00 95.81 90 HIS A C 1
ATOM 645 O O . HIS A 1 90 ? 0.913 0.035 8.403 1.00 95.81 90 HIS A O 1
ATOM 651 N N . ILE A 1 91 ? 2.374 1.050 7.030 1.00 95.69 91 ILE A N 1
ATOM 652 C CA . ILE A 1 91 ? 1.984 0.343 5.813 1.00 95.69 91 ILE A CA 1
ATOM 653 C C . ILE A 1 91 ? 3.233 -0.326 5.261 1.00 95.69 91 ILE A C 1
ATOM 655 O O . ILE A 1 91 ? 4.222 0.344 4.980 1.00 95.69 91 ILE A O 1
ATOM 659 N N . ALA A 1 92 ? 3.173 -1.639 5.078 1.00 97.19 92 ALA A N 1
ATOM 660 C CA . ALA A 1 92 ? 4.206 -2.407 4.400 1.00 97.19 92 ALA A CA 1
ATOM 661 C C . ALA A 1 92 ? 3.603 -3.040 3.151 1.00 97.19 92 ALA A C 1
ATOM 663 O O . ALA A 1 92 ? 2.537 -3.647 3.214 1.00 97.19 92 ALA A O 1
ATOM 664 N N . ALA A 1 93 ? 4.265 -2.915 2.011 1.00 96.81 93 ALA A N 1
ATOM 665 C CA . ALA A 1 93 ? 3.822 -3.520 0.769 1.00 96.81 93 ALA A CA 1
ATOM 666 C C . ALA A 1 93 ? 5.006 -4.066 -0.019 1.00 96.81 93 ALA A C 1
ATOM 668 O O . ALA A 1 93 ? 6.107 -3.533 0.045 1.00 96.81 93 ALA A O 1
ATOM 669 N N . GLN A 1 94 ? 4.783 -5.141 -0.760 1.00 97.12 94 GLN A N 1
ATOM 670 C CA . GLN A 1 94 ? 5.798 -5.738 -1.618 1.00 97.12 94 GLN A CA 1
ATOM 671 C C . GLN A 1 94 ? 5.153 -6.460 -2.790 1.00 97.12 94 GLN A C 1
ATOM 673 O O . GLN A 1 94 ? 4.043 -6.988 -2.673 1.00 97.12 94 GLN A O 1
ATOM 678 N N . GLY A 1 95 ? 5.860 -6.534 -3.907 1.00 96.44 95 GLY A N 1
ATOM 679 C CA . GLY A 1 95 ? 5.342 -7.194 -5.092 1.00 96.44 95 GLY A CA 1
ATOM 680 C C . GLY A 1 95 ? 6.268 -7.074 -6.282 1.00 96.44 95 GLY A C 1
ATOM 681 O O . GLY A 1 95 ? 7.465 -6.828 -6.145 1.00 96.44 95 GLY A O 1
ATOM 682 N N . THR A 1 96 ? 5.683 -7.246 -7.459 1.00 95.94 96 THR A N 1
ATOM 683 C CA . THR A 1 96 ? 6.334 -6.962 -8.736 1.00 95.94 96 THR A CA 1
ATOM 684 C C . THR A 1 96 ? 5.599 -5.845 -9.463 1.00 95.94 96 THR A C 1
ATOM 686 O O . THR A 1 96 ? 4.440 -5.555 -9.167 1.00 95.94 96 THR A O 1
ATOM 689 N N . ALA A 1 97 ? 6.282 -5.172 -10.380 1.00 93.50 97 ALA A N 1
ATOM 690 C CA . ALA A 1 97 ? 5.695 -4.156 -11.246 1.00 93.50 97 ALA A CA 1
ATOM 691 C C . ALA A 1 97 ? 6.249 -4.308 -12.664 1.00 93.50 97 ALA A C 1
ATOM 693 O O . ALA A 1 97 ? 7.456 -4.489 -12.836 1.00 93.50 97 ALA A O 1
ATOM 694 N N . ASP A 1 98 ? 5.380 -4.215 -13.670 1.00 92.69 98 ASP A N 1
ATOM 695 C CA . ASP A 1 98 ? 5.770 -4.031 -15.067 1.00 92.69 98 ASP A CA 1
ATOM 696 C C . ASP A 1 98 ? 6.019 -2.539 -15.309 1.00 92.69 98 ASP A C 1
ATOM 698 O O . ASP A 1 98 ? 5.103 -1.713 -15.348 1.00 92.69 98 ASP A O 1
ATOM 702 N N . LEU A 1 99 ? 7.289 -2.181 -15.480 1.00 87.31 99 LEU A N 1
ATOM 703 C CA . LEU A 1 99 ? 7.708 -0.795 -15.661 1.00 87.31 99 LEU A CA 1
ATOM 704 C C . LEU A 1 99 ? 7.206 -0.214 -16.990 1.00 87.31 99 LEU A C 1
ATOM 706 O O . LEU A 1 99 ? 7.081 1.004 -17.108 1.00 87.31 99 LEU A O 1
ATOM 710 N N . GLY A 1 100 ? 6.815 -1.058 -17.952 1.00 85.62 100 GLY A N 1
ATOM 711 C CA . GLY A 1 100 ? 6.117 -0.627 -19.160 1.00 85.62 100 GLY A CA 1
ATOM 712 C C . GLY A 1 100 ? 4.763 0.038 -18.873 1.00 85.62 100 GLY A C 1
ATOM 713 O O . GLY A 1 100 ? 4.362 0.936 -19.624 1.00 85.62 100 GLY A O 1
ATOM 714 N N . GLN A 1 101 ? 4.100 -0.324 -17.765 1.00 86.38 101 GLN A N 1
ATOM 715 C CA . GLN A 1 101 ? 2.837 0.285 -17.325 1.00 86.38 101 GLN A CA 1
ATOM 716 C C . GLN A 1 101 ? 3.021 1.715 -16.808 1.00 86.38 101 GLN A C 1
ATOM 718 O O . GLN A 1 101 ? 2.078 2.505 -16.852 1.00 86.38 101 GLN A O 1
ATOM 723 N N . LEU A 1 102 ? 4.234 2.108 -16.393 1.00 84.12 102 LEU A N 1
ATOM 724 C CA . LEU A 1 102 ? 4.499 3.471 -15.918 1.00 84.12 102 LEU A CA 1
ATOM 725 C C . LEU A 1 102 ? 4.209 4.522 -16.991 1.00 84.12 102 LEU A C 1
ATOM 727 O O . LEU A 1 102 ? 3.808 5.633 -16.664 1.00 84.12 102 LEU A O 1
ATOM 731 N N . ARG A 1 103 ? 4.388 4.195 -18.276 1.00 82.88 103 ARG A N 1
ATOM 732 C CA . ARG A 1 103 ? 4.056 5.107 -19.383 1.00 82.88 103 ARG A CA 1
ATOM 733 C C . ARG A 1 103 ? 2.555 5.385 -19.478 1.00 82.88 103 ARG A C 1
ATOM 735 O O . ARG A 1 103 ? 2.180 6.469 -19.921 1.00 82.88 103 ARG A O 1
ATOM 742 N N . VAL A 1 104 ? 1.725 4.407 -19.118 1.00 82.62 104 VAL A N 1
ATOM 743 C CA . VAL A 1 104 ? 0.262 4.528 -19.133 1.00 82.62 104 VAL A CA 1
ATOM 744 C C . VAL A 1 104 ? -0.206 5.282 -17.893 1.00 82.62 104 VAL A C 1
ATOM 746 O O . VAL A 1 104 ? -0.979 6.226 -18.015 1.00 82.62 104 VAL A O 1
ATOM 749 N N . GLU A 1 105 ? 0.319 4.911 -16.724 1.00 79.31 105 GLU A N 1
ATOM 750 C CA . GLU A 1 105 ? -0.083 5.490 -15.438 1.00 79.31 105 GLU A CA 1
ATOM 751 C C . GLU A 1 105 ? 0.460 6.918 -15.240 1.00 79.31 105 GLU A C 1
ATOM 753 O O . GLU A 1 105 ? -0.231 7.802 -14.735 1.00 79.31 105 GLU A O 1
ATOM 758 N N . PHE A 1 106 ? 1.689 7.182 -15.699 1.00 80.25 106 PHE A N 1
ATOM 759 C CA . PHE A 1 106 ? 2.389 8.461 -15.550 1.00 80.25 106 PHE A CA 1
ATOM 760 C C . PHE A 1 106 ? 2.846 9.023 -16.907 1.00 80.25 106 PHE A C 1
ATOM 762 O O . PHE A 1 106 ? 4.046 9.191 -17.151 1.00 80.25 106 PHE A O 1
ATOM 769 N N . PRO A 1 107 ? 1.918 9.408 -17.802 1.00 77.31 107 PRO A N 1
ATOM 770 C CA . PRO A 1 107 ? 2.247 9.818 -19.172 1.00 77.31 107 PRO A CA 1
ATOM 771 C C . PRO A 1 107 ? 3.116 11.085 -19.251 1.00 77.31 107 PRO A C 1
ATOM 773 O O . PRO A 1 107 ? 3.787 11.320 -20.259 1.00 77.31 107 PRO A O 1
ATOM 776 N N . LYS A 1 108 ? 3.126 11.901 -18.187 1.00 79.75 108 LYS A N 1
ATOM 777 C CA . LYS A 1 108 ? 3.947 13.117 -18.065 1.00 79.75 108 LYS A CA 1
ATOM 778 C C . LYS A 1 108 ? 5.388 12.841 -17.612 1.00 79.75 108 LYS A C 1
ATOM 780 O O . LYS A 1 108 ? 6.237 13.718 -17.745 1.00 79.75 108 LYS A O 1
ATOM 785 N N . ALA A 1 109 ? 5.688 11.651 -17.090 1.00 78.62 109 ALA A N 1
ATOM 786 C CA . ALA A 1 109 ? 7.028 11.304 -16.636 1.00 78.62 109 ALA A CA 1
ATOM 787 C C . ALA A 1 109 ? 7.893 10.871 -17.831 1.00 78.62 109 ALA A C 1
ATOM 789 O O . ALA A 1 109 ? 7.758 9.763 -18.344 1.00 78.62 109 ALA A O 1
ATOM 790 N N . ALA A 1 110 ? 8.815 11.730 -18.278 1.00 76.12 110 ALA A N 1
ATOM 791 C CA . ALA A 1 110 ? 9.686 11.438 -19.425 1.00 76.12 110 ALA A CA 1
ATOM 792 C C . ALA A 1 110 ? 10.500 10.139 -19.250 1.00 76.12 110 ALA A C 1
ATOM 794 O O . ALA A 1 110 ? 10.729 9.417 -20.222 1.00 76.12 110 ALA A O 1
ATOM 795 N N . MET A 1 111 ? 10.879 9.808 -18.009 1.00 75.31 111 MET A N 1
ATOM 796 C CA . MET A 1 111 ? 11.575 8.559 -17.690 1.00 75.31 111 MET A CA 1
ATOM 797 C C . MET A 1 111 ? 10.699 7.316 -17.866 1.00 75.31 111 MET A C 1
ATOM 799 O O . MET A 1 111 ? 11.224 6.273 -18.231 1.00 75.31 111 MET A O 1
ATOM 803 N N . ALA A 1 112 ? 9.376 7.414 -17.711 1.00 77.44 112 ALA A N 1
ATOM 804 C CA . ALA A 1 112 ? 8.474 6.267 -17.831 1.00 77.44 112 ALA A CA 1
ATOM 805 C C . ALA A 1 112 ? 8.465 5.642 -19.239 1.00 77.44 112 ALA A C 1
ATOM 807 O O . ALA A 1 112 ? 8.089 4.489 -19.406 1.00 77.44 112 ALA A O 1
ATOM 808 N N . LYS A 1 113 ? 8.906 6.384 -20.266 1.00 78.50 113 LYS A N 1
ATOM 809 C CA . LYS A 1 113 ? 9.047 5.876 -21.642 1.00 78.50 113 LYS A CA 1
ATOM 810 C C . LYS A 1 113 ? 10.347 5.104 -21.881 1.00 78.50 113 LYS A C 1
ATOM 812 O O . LYS A 1 113 ? 10.473 4.472 -22.922 1.00 78.50 113 LYS A O 1
ATOM 817 N N . ARG A 1 114 ? 11.308 5.202 -20.960 1.00 81.25 114 ARG A N 1
ATOM 818 C CA . ARG A 1 114 ? 12.676 4.677 -21.098 1.00 81.25 114 ARG A CA 1
ATOM 819 C C . ARG A 1 114 ? 12.942 3.462 -20.221 1.00 81.25 114 ARG A C 1
ATOM 821 O O . ARG A 1 114 ? 14.068 2.984 -20.187 1.00 81.25 114 ARG A O 1
ATOM 828 N N . VAL A 1 115 ? 11.936 2.986 -19.496 1.00 84.12 115 VAL A N 1
ATOM 829 C CA . VAL A 1 115 ? 12.070 1.851 -18.588 1.00 84.12 115 VAL A CA 1
ATOM 830 C C . VAL A 1 115 ? 11.094 0.765 -19.012 1.00 84.12 115 VAL A C 1
ATOM 832 O O . VAL A 1 115 ? 9.935 1.042 -19.310 1.00 84.12 115 VAL A O 1
ATOM 835 N N . THR A 1 116 ? 11.580 -0.469 -19.086 1.00 86.06 116 THR A N 1
ATOM 836 C CA . THR A 1 116 ? 10.793 -1.643 -19.485 1.00 86.06 116 THR A CA 1
ATOM 837 C C . THR A 1 116 ? 11.188 -2.856 -18.652 1.00 86.06 116 THR A C 1
ATOM 839 O O . THR A 1 116 ? 12.235 -2.853 -18.002 1.00 86.06 116 THR A O 1
ATOM 842 N N . GLY A 1 117 ? 10.359 -3.897 -18.693 1.00 88.62 117 GLY A N 1
ATOM 843 C CA . GLY A 1 117 ? 10.578 -5.131 -17.950 1.00 88.62 117 GLY A CA 1
ATOM 844 C C . GLY A 1 117 ? 9.902 -5.125 -16.584 1.00 88.62 117 GLY A C 1
ATOM 845 O O . GLY A 1 117 ? 9.321 -4.129 -16.149 1.00 88.62 117 GLY A O 1
ATOM 846 N N . THR A 1 118 ? 9.970 -6.272 -15.920 1.00 91.69 118 THR A N 1
ATOM 847 C CA . THR A 1 118 ? 9.341 -6.498 -14.619 1.00 91.69 118 THR A CA 1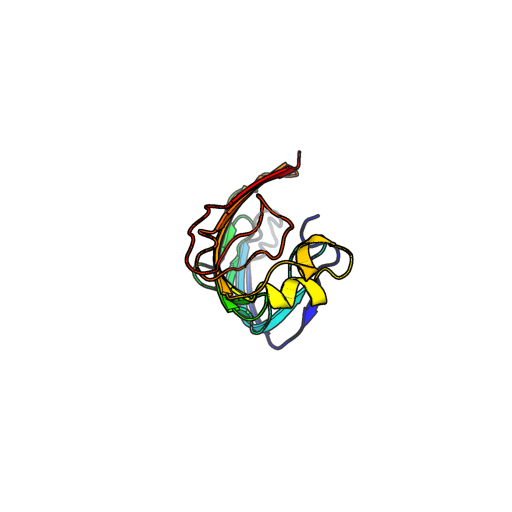
ATOM 848 C C . THR A 1 118 ? 10.401 -6.515 -13.534 1.00 91.69 118 THR A C 1
ATOM 850 O O . THR A 1 118 ? 11.441 -7.150 -13.700 1.00 91.69 118 THR A O 1
ATOM 853 N N . THR A 1 119 ? 10.128 -5.848 -12.416 1.00 92.88 119 THR A N 1
ATOM 854 C CA . THR A 1 119 ? 11.031 -5.841 -11.264 1.00 92.88 119 THR A CA 1
ATOM 855 C C . THR A 1 119 ? 10.285 -5.980 -9.945 1.00 92.88 119 THR A C 1
ATOM 857 O O . THR A 1 119 ? 9.084 -5.710 -9.874 1.00 92.88 119 THR A O 1
ATOM 860 N N . ASP A 1 120 ? 10.993 -6.431 -8.915 1.00 94.25 120 ASP A N 1
ATOM 861 C CA . ASP A 1 120 ? 10.504 -6.498 -7.545 1.00 94.25 120 ASP A CA 1
ATOM 862 C C . ASP A 1 120 ? 10.534 -5.119 -6.882 1.00 94.25 120 ASP A C 1
ATOM 864 O O . ASP A 1 120 ? 11.347 -4.259 -7.226 1.00 94.25 120 ASP A O 1
ATOM 868 N N . TRP A 1 121 ? 9.651 -4.905 -5.916 1.00 95.25 121 TRP A N 1
ATOM 869 C CA . TRP A 1 121 ? 9.637 -3.691 -5.114 1.00 95.25 121 TRP A CA 1
ATOM 870 C C . TRP A 1 121 ? 9.144 -3.962 -3.695 1.00 95.25 121 TRP A C 1
ATOM 872 O O . TRP A 1 121 ? 8.362 -4.886 -3.452 1.00 95.25 121 TRP A O 1
ATOM 882 N N . GLN A 1 122 ? 9.593 -3.125 -2.764 1.00 96.44 122 GLN A N 1
ATOM 883 C CA . GLN A 1 122 ? 9.171 -3.096 -1.367 1.00 96.44 122 GLN A CA 1
ATOM 884 C C . GLN A 1 122 ? 8.917 -1.649 -0.952 1.00 96.44 122 GLN A C 1
ATOM 886 O O . GLN A 1 122 ? 9.675 -0.751 -1.302 1.00 96.44 122 GLN A O 1
ATOM 891 N N . LEU A 1 123 ? 7.840 -1.413 -0.218 1.00 95.25 123 LEU A N 1
ATOM 892 C CA . LEU A 1 123 ? 7.395 -0.105 0.233 1.00 95.25 123 LEU A CA 1
ATOM 893 C C . LEU A 1 123 ? 7.109 -0.175 1.730 1.00 95.25 123 LEU A C 1
ATOM 895 O O . LEU A 1 123 ? 6.346 -1.030 2.177 1.00 95.25 123 LEU A O 1
ATOM 899 N N . ALA A 1 124 ? 7.668 0.762 2.481 1.00 96.12 124 ALA A N 1
ATOM 900 C CA . ALA A 1 124 ? 7.331 1.007 3.874 1.00 96.12 124 ALA A CA 1
ATOM 901 C C . ALA A 1 124 ? 6.881 2.461 4.022 1.00 96.12 124 ALA A C 1
ATOM 903 O O . ALA A 1 124 ? 7.540 3.360 3.504 1.00 96.12 124 ALA A O 1
ATOM 904 N N . ILE A 1 125 ? 5.756 2.696 4.691 1.00 93.88 125 ILE A N 1
ATOM 905 C CA . ILE A 1 125 ? 5.264 4.034 5.020 1.00 93.88 125 ILE A CA 1
ATOM 906 C C . ILE A 1 125 ? 4.927 4.073 6.502 1.00 93.88 125 ILE A C 1
ATOM 908 O O . ILE A 1 125 ? 4.134 3.264 6.979 1.00 93.88 125 ILE A O 1
ATOM 912 N N . ASP A 1 126 ? 5.472 5.068 7.185 1.00 94.06 126 ASP A N 1
ATOM 913 C CA . ASP A 1 126 ? 5.130 5.432 8.551 1.00 94.06 126 ASP A CA 1
ATOM 914 C C . ASP A 1 126 ? 4.433 6.792 8.520 1.00 94.06 126 ASP A C 1
ATOM 916 O O . ASP A 1 126 ? 4.961 7.763 7.978 1.00 94.06 126 ASP A O 1
ATOM 920 N N . ALA A 1 127 ? 3.233 6.871 9.081 1.00 91.81 127 ALA A N 1
ATOM 921 C CA . ALA A 1 127 ? 2.459 8.100 9.186 1.00 91.81 127 ALA A CA 1
ATOM 922 C C . ALA A 1 127 ? 2.094 8.374 10.647 1.00 91.81 127 ALA A C 1
ATOM 924 O O . ALA A 1 127 ? 1.778 7.454 11.402 1.00 91.81 127 ALA A O 1
ATOM 925 N N . SER A 1 128 ? 2.138 9.645 11.042 1.00 91.31 128 SER A N 1
ATOM 926 C CA . SER A 1 128 ? 1.777 10.116 12.379 1.00 91.31 128 SER A CA 1
ATOM 927 C C . SER A 1 128 ? 1.246 11.544 12.283 1.00 91.31 128 SER A C 1
ATOM 929 O O . SER A 1 128 ? 2.012 12.482 12.056 1.00 91.31 128 SER A O 1
ATOM 931 N N . GLY A 1 129 ? -0.061 11.723 12.478 1.00 86.00 129 GLY A N 1
ATOM 932 C CA . GLY A 1 129 ? -0.711 13.017 12.250 1.00 86.00 129 GLY A CA 1
ATOM 933 C C . GLY A 1 129 ? -0.606 13.448 10.782 1.00 86.00 129 GLY A C 1
ATOM 934 O O . GLY A 1 129 ? -0.988 12.694 9.889 1.00 86.00 129 GLY A O 1
ATOM 935 N N . GLU A 1 130 ? -0.087 14.651 10.530 1.00 83.00 130 GLU A N 1
ATOM 936 C CA . GLU A 1 130 ? 0.142 15.172 9.169 1.00 83.00 130 GLU A CA 1
ATOM 937 C C . GLU A 1 130 ? 1.486 14.725 8.571 1.00 83.00 130 GLU A C 1
ATOM 939 O O . GLU A 1 130 ? 1.663 14.728 7.350 1.00 83.00 130 GLU A O 1
ATOM 944 N N . ALA A 1 131 ? 2.414 14.271 9.418 1.00 87.06 131 ALA A N 1
ATOM 945 C CA . ALA A 1 131 ? 3.726 13.827 8.986 1.00 87.06 131 ALA A CA 1
ATOM 946 C C . ALA A 1 131 ? 3.677 12.393 8.446 1.00 87.06 131 ALA A C 1
ATOM 948 O O . ALA A 1 131 ? 3.053 11.499 9.028 1.00 87.06 131 ALA A O 1
ATOM 949 N N . SER A 1 132 ? 4.389 12.146 7.348 1.00 89.00 132 SER A N 1
ATOM 950 C CA . SER A 1 132 ? 4.610 10.792 6.838 1.00 89.00 132 SER A CA 1
ATOM 951 C C . SER A 1 132 ? 5.988 10.622 6.213 1.00 89.00 132 SER A C 1
ATOM 953 O O . SER A 1 132 ? 6.505 11.502 5.522 1.00 89.00 132 SER A O 1
ATOM 955 N N . THR A 1 133 ? 6.582 9.456 6.437 1.00 91.75 133 THR A N 1
ATOM 956 C CA . THR A 1 133 ? 7.844 9.032 5.838 1.00 91.75 133 THR A CA 1
ATOM 957 C C . THR A 1 133 ? 7.624 7.741 5.071 1.00 91.75 133 THR A C 1
ATOM 959 O O . THR A 1 133 ? 7.122 6.772 5.626 1.00 91.75 133 THR A O 1
ATOM 962 N N . GLY A 1 134 ? 7.982 7.729 3.791 1.00 92.31 134 GLY A N 1
ATOM 963 C CA . GLY A 1 134 ? 7.878 6.561 2.927 1.00 92.31 134 GLY A CA 1
ATOM 964 C C . GLY A 1 134 ? 9.225 6.194 2.320 1.00 92.31 134 GLY A C 1
ATOM 965 O O . GLY A 1 134 ? 9.947 7.076 1.855 1.00 92.31 134 GLY A O 1
ATOM 966 N N . THR A 1 135 ? 9.524 4.902 2.274 1.00 93.88 135 THR A N 1
ATOM 967 C CA . THR A 1 135 ? 10.709 4.330 1.631 1.00 93.88 135 THR A CA 1
ATOM 968 C C . THR A 1 135 ? 10.262 3.288 0.616 1.00 93.88 135 THR A C 1
ATOM 970 O O . THR A 1 135 ? 9.571 2.338 0.973 1.00 93.88 135 THR A O 1
ATOM 973 N N . LEU A 1 136 ? 10.652 3.470 -0.643 1.00 92.44 136 LEU A N 1
ATOM 974 C CA . LEU A 1 136 ? 10.447 2.520 -1.734 1.00 92.44 136 LEU A CA 1
ATOM 975 C C . LEU A 1 136 ? 11.802 1.957 -2.160 1.00 92.44 136 LEU A C 1
ATOM 977 O O . LEU A 1 136 ? 12.707 2.716 -2.504 1.00 92.44 136 LEU A O 1
ATOM 981 N N . GLU A 1 137 ? 11.919 0.638 -2.188 1.00 92.62 137 GLU A N 1
ATOM 982 C CA . GLU A 1 137 ? 13.116 -0.093 -2.590 1.00 92.62 137 GLU A CA 1
ATOM 983 C C . GLU A 1 137 ? 12.811 -1.038 -3.752 1.00 92.62 137 GLU A C 1
ATOM 985 O O . GLU A 1 137 ? 11.725 -1.608 -3.836 1.00 92.62 137 GLU A O 1
ATOM 990 N N . SER A 1 138 ? 13.768 -1.210 -4.659 1.00 90.19 138 SER A N 1
ATOM 991 C CA . SER A 1 138 ? 13.698 -2.178 -5.756 1.00 90.19 138 SER A CA 1
ATOM 992 C C . SER A 1 138 ? 15.103 -2.618 -6.147 1.00 90.19 138 SER A C 1
ATOM 994 O O . SER A 1 138 ? 16.019 -1.798 -6.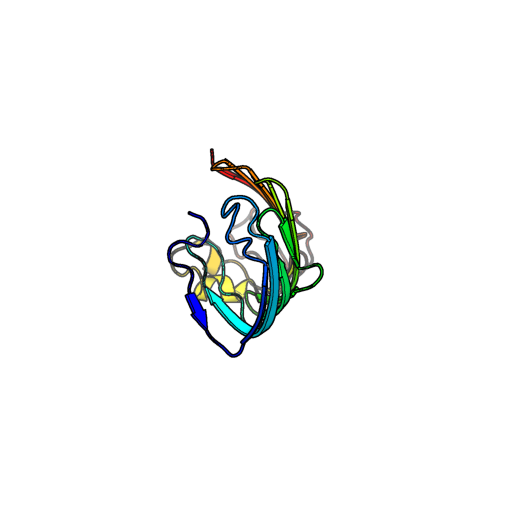195 1.00 90.19 138 SER A O 1
ATOM 996 N N . SER A 1 139 ? 15.295 -3.897 -6.477 1.00 84.88 139 SER A N 1
ATOM 997 C CA . SER A 1 139 ? 16.586 -4.363 -7.002 1.00 84.88 139 SER A CA 1
ATOM 998 C C . SER A 1 139 ? 16.829 -3.931 -8.461 1.00 84.88 139 SER A C 1
ATOM 1000 O O . SER A 1 139 ? 17.952 -4.036 -8.973 1.00 84.88 139 SER A O 1
ATOM 1002 N N . LEU A 1 140 ? 15.771 -3.470 -9.149 1.00 84.38 140 LEU A N 1
ATOM 1003 C CA . LEU A 1 140 ? 15.706 -3.234 -10.595 1.00 84.38 140 LEU A CA 1
ATOM 1004 C C . LEU A 1 140 ? 16.199 -4.426 -11.435 1.00 84.38 140 LEU A C 1
ATOM 1006 O O . LEU A 1 140 ? 16.560 -4.261 -12.603 1.00 84.38 140 LEU A O 1
ATOM 1010 N N . ARG A 1 141 ? 16.251 -5.633 -10.864 1.00 84.00 141 ARG A N 1
ATOM 1011 C CA . ARG A 1 141 ? 16.555 -6.856 -11.607 1.00 84.00 141 ARG A CA 1
ATOM 1012 C C . ARG A 1 141 ? 15.404 -7.131 -12.568 1.00 84.00 141 ARG A C 1
ATOM 1014 O O . ARG A 1 141 ? 14.247 -7.020 -12.171 1.00 84.00 141 ARG A O 1
ATOM 1021 N N . GLY A 1 142 ? 15.723 -7.467 -13.818 1.00 82.19 142 GLY A N 1
ATOM 1022 C CA . GLY A 1 142 ? 14.728 -7.664 -14.877 1.00 82.19 142 GLY A CA 1
ATOM 1023 C C . GLY A 1 142 ? 14.256 -6.371 -15.553 1.00 82.19 142 GLY A C 1
ATOM 1024 O O . GLY A 1 142 ? 13.580 -6.443 -16.579 1.00 82.19 142 GLY A O 1
ATOM 1025 N N . ALA A 1 143 ? 14.656 -5.200 -15.042 1.00 84.31 143 ALA A N 1
ATOM 1026 C CA . ALA A 1 143 ? 14.364 -3.905 -15.645 1.00 84.31 143 ALA A CA 1
ATOM 1027 C C . ALA A 1 143 ? 15.479 -3.463 -16.601 1.00 84.31 143 ALA A C 1
ATOM 1029 O O . ALA A 1 143 ? 16.654 -3.472 -16.234 1.00 84.31 143 ALA A O 1
ATOM 1030 N N . SER A 1 144 ? 15.109 -3.000 -17.794 1.00 81.00 144 SER A N 1
ATOM 1031 C CA . SER A 1 144 ? 16.030 -2.331 -18.723 1.00 81.00 144 SER A CA 1
ATOM 1032 C C . SER A 1 144 ? 15.753 -0.836 -18.756 1.00 81.00 144 SER A C 1
ATOM 1034 O O . SER A 1 144 ? 14.590 -0.422 -18.786 1.00 81.00 144 SER A O 1
ATOM 1036 N N . ILE A 1 145 ? 16.818 -0.035 -18.772 1.00 82.31 145 ILE A N 1
ATOM 1037 C CA . ILE A 1 145 ? 16.738 1.420 -18.898 1.00 82.31 145 ILE A CA 1
ATOM 1038 C C . ILE A 1 145 ? 17.450 1.829 -20.183 1.00 82.31 145 ILE A C 1
ATOM 1040 O O . ILE A 1 145 ? 18.670 1.710 -20.297 1.00 82.31 145 ILE A O 1
ATOM 1044 N N . ASP A 1 146 ? 16.670 2.334 -21.132 1.00 80.88 146 ASP A N 1
ATOM 1045 C CA . ASP A 1 146 ? 17.138 2.829 -22.422 1.00 80.88 146 ASP A CA 1
ATOM 1046 C C . ASP A 1 146 ? 17.508 4.318 -22.303 1.00 80.88 146 ASP A C 1
ATOM 1048 O O . ASP A 1 146 ? 16.712 5.228 -22.565 1.00 80.88 146 ASP A O 1
ATOM 1052 N N . LEU A 1 147 ? 18.712 4.571 -21.785 1.00 75.75 147 LEU A N 1
ATOM 1053 C CA . LEU A 1 147 ? 19.322 5.898 -21.687 1.00 75.75 147 LEU A CA 1
ATOM 1054 C C . LEU A 1 147 ? 20.605 5.952 -22.527 1.00 75.75 147 LEU A C 1
ATOM 1056 O O . LEU A 1 147 ? 21.278 4.931 -22.664 1.00 75.75 147 LEU A O 1
ATOM 1060 N N . PRO A 1 148 ? 20.991 7.131 -23.057 1.00 72.56 148 PRO A N 1
ATOM 1061 C CA . PRO A 1 148 ? 22.264 7.278 -23.750 1.00 72.56 148 PRO A CA 1
ATOM 1062 C C . PRO A 1 148 ? 23.436 6.819 -22.866 1.00 72.56 148 PRO A C 1
ATOM 1064 O O . PRO A 1 148 ? 23.399 7.030 -21.645 1.00 72.56 148 PRO A O 1
ATOM 1067 N N . PRO A 1 149 ? 24.492 6.233 -23.455 1.00 66.25 149 PRO A N 1
ATOM 1068 C CA . PRO A 1 149 ? 25.713 5.915 -22.724 1.00 66.25 149 PRO A CA 1
ATOM 1069 C C . PRO A 1 149 ? 26.217 7.135 -21.928 1.00 66.25 149 PRO A C 1
ATOM 1071 O O . PRO A 1 149 ? 26.168 8.251 -22.452 1.00 66.25 149 PRO A O 1
ATOM 1074 N N . PRO A 1 150 ? 26.693 6.965 -20.679 1.00 69.56 150 PRO A N 1
ATOM 1075 C CA . PRO A 1 150 ? 26.958 5.707 -19.969 1.00 69.56 150 PRO A CA 1
ATOM 1076 C C . PRO A 1 150 ? 25.817 5.230 -19.042 1.00 69.56 150 PRO A C 1
ATOM 1078 O O . PRO A 1 150 ? 26.048 4.369 -18.202 1.00 69.56 150 PRO A O 1
ATOM 1081 N N . LEU A 1 151 ? 24.603 5.789 -19.143 1.00 72.75 151 LEU A N 1
ATOM 1082 C CA . LEU A 1 151 ? 23.500 5.520 -18.200 1.00 72.75 151 LEU A CA 1
ATOM 1083 C C . LEU A 1 151 ? 22.583 4.355 -18.611 1.00 72.75 151 LEU A C 1
ATOM 1085 O O . LEU A 1 151 ? 21.594 4.084 -17.926 1.00 72.75 151 LEU A O 1
ATOM 1089 N N . ALA A 1 152 ? 22.875 3.693 -19.732 1.00 76.06 152 ALA A N 1
ATOM 1090 C CA . ALA A 1 152 ? 22.143 2.512 -20.172 1.00 76.06 152 ALA A CA 1
ATOM 1091 C C . ALA A 1 152 ? 22.271 1.382 -19.136 1.00 76.06 152 ALA A C 1
ATOM 1093 O O . ALA A 1 152 ? 23.363 1.119 -18.633 1.00 76.06 152 ALA A O 1
ATOM 1094 N N . LYS A 1 153 ? 21.164 0.691 -18.849 1.00 79.88 153 LYS A N 1
ATOM 1095 C CA . LYS A 1 153 ? 21.125 -0.477 -17.954 1.00 79.88 153 LYS A CA 1
ATOM 1096 C C . LYS A 1 153 ? 20.463 -1.645 -18.676 1.00 79.88 153 LYS A C 1
ATOM 1098 O O . LYS A 1 153 ? 19.342 -1.494 -19.170 1.00 79.88 153 LYS A O 1
ATOM 1103 N N . LEU A 1 154 ? 21.112 -2.808 -18.679 1.00 77.62 154 LEU A N 1
ATOM 1104 C CA . LEU A 1 154 ? 20.535 -4.049 -19.198 1.00 77.62 154 LEU A CA 1
ATOM 1105 C C . LEU A 1 154 ? 19.718 -4.770 -18.114 1.00 77.62 154 LEU A C 1
ATOM 1107 O O . LEU A 1 154 ? 20.008 -4.657 -16.924 1.00 77.62 154 LEU A O 1
ATOM 1111 N N . ALA A 1 155 ? 18.731 -5.574 -18.523 1.00 69.75 155 ALA A N 1
ATOM 1112 C CA . ALA A 1 155 ? 17.894 -6.362 -17.606 1.00 69.75 155 ALA A CA 1
ATOM 1113 C C . ALA A 1 155 ? 18.679 -7.326 -16.693 1.00 69.75 155 ALA A C 1
ATOM 1115 O O . ALA A 1 155 ? 18.199 -7.670 -15.610 1.00 69.75 155 ALA A O 1
ATOM 1116 N N . SER A 1 156 ? 19.861 -7.776 -17.133 1.00 71.12 156 SER A N 1
ATOM 1117 C CA . SER A 1 156 ? 20.759 -8.655 -16.372 1.00 71.12 156 SER A CA 1
ATOM 1118 C C . SER A 1 156 ? 21.430 -7.956 -15.192 1.00 71.12 156 SER A C 1
ATOM 1120 O O . SER A 1 156 ? 21.828 -8.616 -14.231 1.00 71.12 156 SER A O 1
ATOM 1122 N N . ASP A 1 157 ? 21.547 -6.632 -15.246 1.00 75.38 157 ASP A N 1
ATOM 1123 C CA . ASP A 1 157 ? 22.277 -5.866 -14.250 1.00 75.38 157 ASP A CA 1
ATOM 1124 C C . ASP A 1 157 ? 21.370 -5.615 -13.045 1.00 75.38 157 ASP A C 1
ATOM 1126 O O . ASP A 1 157 ? 20.190 -5.289 -13.180 1.00 75.38 157 ASP A O 1
ATOM 1130 N N . THR A 1 158 ? 21.904 -5.721 -11.831 1.00 75.50 158 THR A N 1
ATOM 1131 C CA . THR A 1 158 ? 21.177 -5.337 -10.611 1.00 75.50 158 THR A CA 1
ATOM 1132 C C . THR A 1 158 ? 21.659 -3.956 -10.190 1.00 75.50 158 THR A C 1
ATOM 1134 O O . THR A 1 158 ? 22.848 -3.761 -9.964 1.00 75.50 158 THR A O 1
ATOM 1137 N N . VAL A 1 159 ? 20.744 -2.988 -10.119 1.00 82.25 159 VAL A N 1
ATOM 1138 C CA . VAL A 1 159 ? 21.053 -1.612 -9.699 1.00 82.25 159 VAL A CA 1
ATOM 1139 C C . VAL A 1 159 ? 20.020 -1.277 -8.635 1.00 82.25 159 VAL A C 1
ATOM 1141 O O . VAL A 1 159 ? 18.874 -1.029 -9.002 1.00 82.25 159 VAL A O 1
ATOM 1144 N N . PRO A 1 160 ? 20.372 -1.339 -7.342 1.00 83.31 160 PRO A N 1
ATOM 1145 C CA . PRO A 1 160 ? 19.404 -1.094 -6.289 1.00 83.31 160 PRO A CA 1
ATOM 1146 C C . PRO A 1 160 ? 18.915 0.353 -6.366 1.00 83.31 160 PRO A C 1
ATOM 1148 O O . PRO A 1 160 ? 19.706 1.296 -6.403 1.00 83.31 160 PRO A O 1
ATOM 1151 N N . LEU A 1 161 ? 17.599 0.516 -6.394 1.00 84.94 161 LEU A N 1
ATOM 1152 C CA . LEU A 1 161 ? 16.917 1.793 -6.283 1.00 84.94 161 LEU A CA 1
ATOM 1153 C C . LEU A 1 161 ? 16.346 1.913 -4.876 1.00 84.94 161 LEU A C 1
ATOM 1155 O O . LEU A 1 161 ? 15.640 1.019 -4.416 1.00 84.94 161 LEU A O 1
ATOM 1159 N N . ARG A 1 162 ? 16.603 3.051 -4.233 1.00 90.12 162 ARG A N 1
ATOM 1160 C CA . ARG A 1 162 ? 15.956 3.452 -2.986 1.00 90.12 162 ARG A CA 1
ATOM 1161 C C . ARG A 1 162 ? 15.463 4.882 -3.128 1.00 90.12 162 ARG A C 1
ATOM 1163 O O . ARG A 1 162 ? 16.243 5.779 -3.439 1.00 90.12 162 ARG A O 1
ATOM 1170 N N . LEU A 1 163 ? 14.172 5.083 -2.912 1.00 86.44 163 LEU A N 1
ATOM 1171 C CA . LEU A 1 163 ? 13.528 6.387 -2.915 1.00 86.44 163 LEU A CA 1
ATOM 1172 C C . LEU A 1 163 ? 12.942 6.646 -1.533 1.00 86.44 163 LEU A C 1
ATOM 1174 O O . LEU A 1 163 ? 12.137 5.861 -1.041 1.00 86.44 163 LEU A O 1
ATOM 1178 N N . GLU A 1 164 ? 13.313 7.773 -0.939 1.00 90.12 164 GLU A N 1
ATOM 1179 C CA . GLU A 1 164 ? 12.758 8.229 0.331 1.00 90.12 164 GLU A CA 1
ATOM 1180 C C . GLU A 1 164 ? 11.923 9.486 0.101 1.00 90.12 164 GLU A C 1
ATOM 1182 O O . GLU A 1 164 ? 12.346 10.420 -0.584 1.00 90.12 164 GLU A O 1
ATOM 1187 N N . ARG A 1 165 ? 10.725 9.520 0.685 1.00 87.94 165 ARG A N 1
ATOM 1188 C CA . ARG A 1 165 ? 9.842 10.685 0.677 1.00 87.94 165 ARG A CA 1
ATOM 1189 C C . ARG A 1 165 ? 9.465 11.036 2.102 1.00 87.94 165 ARG A C 1
ATOM 1191 O O . ARG A 1 165 ? 9.007 10.179 2.849 1.00 87.94 165 ARG A O 1
ATOM 1198 N N . ARG A 1 166 ? 9.607 12.310 2.459 1.00 86.44 166 ARG A N 1
ATOM 1199 C CA . ARG A 1 166 ? 9.118 12.859 3.726 1.00 86.44 166 ARG A CA 1
ATOM 1200 C C . ARG A 1 166 ? 8.115 13.959 3.428 1.00 86.44 166 ARG A C 1
ATOM 1202 O O . ARG A 1 166 ? 8.374 14.809 2.581 1.00 86.44 166 ARG A O 1
ATOM 1209 N N . ILE A 1 167 ? 6.976 13.900 4.096 1.00 80.31 167 ILE A N 1
ATOM 1210 C CA . ILE A 1 167 ? 5.964 14.951 4.126 1.00 80.31 167 ILE A CA 1
ATOM 1211 C C . ILE A 1 167 ? 5.876 15.381 5.585 1.00 80.31 167 ILE A C 1
ATOM 1213 O O . ILE A 1 167 ? 5.760 14.524 6.463 1.00 80.31 167 ILE A O 1
ATOM 1217 N N . ALA A 1 168 ? 6.012 16.679 5.816 1.00 70.69 168 ALA A N 1
ATOM 1218 C CA . ALA A 1 168 ? 5.971 17.324 7.118 1.00 70.69 168 ALA A CA 1
ATOM 1219 C C . ALA A 1 168 ? 4.937 18.445 7.085 1.00 70.69 168 ALA A C 1
ATOM 1221 O O . ALA A 1 168 ? 4.734 18.997 5.975 1.00 70.69 168 ALA A O 1
#